Protein AF-A0A5N5P575-F1 (afdb_monomer_lite)

Sequence (120 aa):
MKQVRHRARRGSRTARLDSGTTWSQSSLANGHRAAAPWLEHMAALGRTLKMLSGSKTRVLAASEVRFWTGECLNELASQGFEVVEVPSQEGGGDGGGDIFAVYNIIPPCEENCQKNMSGS

Foldseek 3Di:
DDDDDDDDDDDDDDPDDDDDDDDDDDDDDDDPPPPPVCLVVLLVVLVVCQVVDDPPDKDKDKDFDDPCVVVSVVSNVVVVKDKDWDDDPPPDDPDDPDRMTMITTHRHDDDDDPPDDPDD

Secondary structure (DSSP, 8-state):
------------------------------------HHHHHHHHHHHHHHHH--TT--EEEEEE--TTHHHHHHHHHTTT-EEEEEPP---S--S---SEEEEEEEPPP------SS---

Radius of gyration: 25.34 Å; chains: 1; bounding box: 49×62×84 Å

Organism: NCBI:txid2182728

pLDDT: mean 71.23, std 22.95, range [34.12, 96.5]

Structure (mmCIF, N/CA/C/O backbone):
data_AF-A0A5N5P575-F1
#
_entry.id   AF-A0A5N5P575-F1
#
loop_
_atom_site.group_PDB
_atom_site.id
_atom_site.type_symbol
_atom_site.label_atom_id
_atom_site.label_alt_id
_atom_site.label_comp_id
_atom_site.label_asym_id
_atom_site.label_entity_id
_atom_site.label_seq_id
_atom_site.pdbx_PDB_ins_code
_atom_site.Cartn_x
_atom_site.Cartn_y
_atom_site.Cartn_z
_atom_site.occupancy
_atom_site.B_iso_or_equiv
_atom_site.auth_seq_id
_atom_site.auth_comp_id
_atom_site.auth_asym_id
_atom_site.auth_atom_id
_atom_site.pdbx_PDB_model_num
ATOM 1 N N . MET A 1 1 ? 8.391 -54.711 -45.940 1.00 40.44 1 MET A N 1
ATOM 2 C CA . MET A 1 1 ? 9.806 -54.393 -45.619 1.00 40.44 1 MET A CA 1
ATOM 3 C C . MET A 1 1 ? 9.895 -52.872 -45.514 1.00 40.44 1 MET A C 1
ATOM 5 O O . MET A 1 1 ? 9.487 -52.241 -46.466 1.00 40.44 1 MET A O 1
ATOM 9 N N . LYS A 1 2 ? 10.283 -52.185 -44.437 1.00 44.78 2 LYS A N 1
ATOM 10 C CA . LYS A 1 2 ? 11.035 -52.501 -43.215 1.00 44.78 2 LYS A CA 1
ATOM 11 C C . LYS A 1 2 ? 10.382 -51.763 -42.029 1.00 44.78 2 LYS A C 1
ATOM 13 O O . LYS A 1 2 ? 9.878 -50.659 -42.196 1.00 44.78 2 LYS A O 1
ATOM 18 N N . GLN A 1 3 ? 10.394 -52.397 -40.857 1.00 39.88 3 GLN A N 1
ATOM 19 C CA . GLN A 1 3 ? 10.016 -51.796 -39.578 1.00 39.88 3 GLN A CA 1
ATOM 20 C C . GLN A 1 3 ? 11.053 -50.764 -39.126 1.00 39.88 3 GLN A C 1
ATOM 22 O O . GLN A 1 3 ? 12.250 -51.009 -39.263 1.00 39.88 3 GLN A O 1
ATOM 27 N N . VAL A 1 4 ? 10.596 -49.703 -38.461 1.00 44.66 4 VAL A N 1
ATOM 28 C CA . VAL A 1 4 ? 11.404 -48.961 -37.488 1.00 44.66 4 VAL A CA 1
ATOM 29 C C . VAL A 1 4 ? 10.650 -48.981 -36.166 1.00 44.66 4 VAL A C 1
ATOM 31 O O . VAL A 1 4 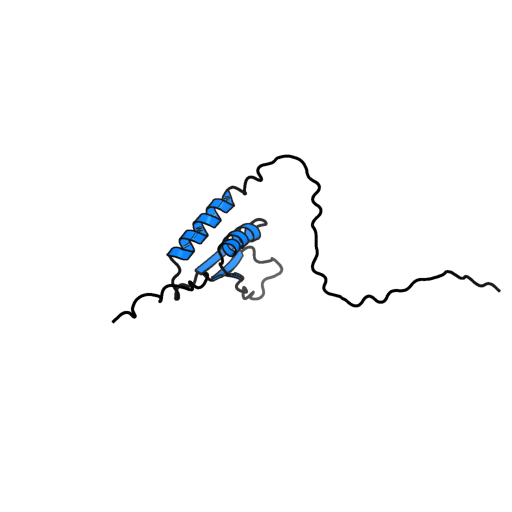? 9.569 -48.418 -36.024 1.00 44.66 4 VAL A O 1
ATOM 34 N N . ARG A 1 5 ? 11.221 -49.715 -35.213 1.00 44.66 5 ARG A N 1
ATOM 35 C CA . ARG A 1 5 ? 10.839 -49.718 -33.804 1.00 44.66 5 ARG A CA 1
ATOM 36 C C . ARG A 1 5 ? 11.670 -48.647 -33.116 1.00 44.66 5 ARG A C 1
ATOM 38 O O . ARG A 1 5 ? 12.887 -48.742 -33.173 1.00 44.66 5 ARG A O 1
ATOM 45 N N . HIS A 1 6 ? 11.043 -47.744 -32.375 1.00 36.84 6 HIS A N 1
ATOM 46 C CA . HIS A 1 6 ? 11.659 -47.184 -31.176 1.00 36.84 6 HIS A CA 1
ATOM 47 C C . HIS A 1 6 ? 10.624 -47.067 -30.057 1.00 36.84 6 HIS A C 1
ATOM 49 O O . HIS A 1 6 ? 9.416 -47.009 -30.265 1.00 36.84 6 HIS A O 1
ATOM 55 N N . ARG A 1 7 ? 11.151 -47.205 -28.848 1.00 38.03 7 ARG A N 1
ATOM 56 C CA . ARG A 1 7 ? 10.553 -47.790 -27.657 1.00 38.03 7 ARG A CA 1
ATOM 57 C C . ARG A 1 7 ? 10.391 -46.709 -26.592 1.00 38.03 7 ARG A C 1
ATOM 59 O O . ARG A 1 7 ? 11.404 -46.182 -26.163 1.00 38.03 7 ARG A O 1
ATOM 66 N N . ALA A 1 8 ? 9.162 -46.582 -26.080 1.00 38.47 8 ALA A N 1
ATOM 67 C CA . ALA A 1 8 ? 8.793 -46.213 -24.701 1.00 38.47 8 ALA A CA 1
ATOM 68 C C . ALA A 1 8 ? 9.159 -44.773 -24.234 1.00 38.47 8 ALA A C 1
ATOM 70 O O . ALA A 1 8 ? 10.061 -44.156 -24.763 1.00 38.47 8 ALA A O 1
ATOM 71 N N . ARG A 1 9 ? 8.509 -44.128 -23.256 1.00 43.59 9 ARG A N 1
ATOM 72 C CA . ARG A 1 9 ? 7.741 -44.572 -22.082 1.00 43.59 9 ARG A CA 1
ATOM 73 C C . ARG A 1 9 ? 6.695 -43.512 -21.683 1.00 43.59 9 ARG A C 1
ATOM 75 O O . ARG A 1 9 ? 6.956 -42.326 -21.786 1.00 43.59 9 ARG A O 1
ATOM 82 N N . ARG A 1 10 ? 5.576 -44.017 -21.144 1.00 41.75 10 ARG A N 1
ATOM 83 C CA . ARG A 1 10 ? 4.745 -43.529 -20.020 1.00 41.75 10 ARG A CA 1
ATOM 84 C C . ARG A 1 10 ? 4.857 -42.057 -19.595 1.00 41.75 10 ARG A C 1
ATOM 86 O O . ARG A 1 10 ? 5.901 -41.635 -19.112 1.00 41.75 10 ARG A O 1
ATOM 93 N N . GLY A 1 11 ? 3.685 -41.444 -19.436 1.00 39.22 11 GLY A N 1
ATOM 94 C CA . GLY A 1 11 ? 3.406 -40.686 -18.217 1.00 39.22 11 GLY A CA 1
ATOM 95 C C . GLY A 1 11 ? 2.403 -39.559 -18.379 1.00 39.22 11 GLY A C 1
ATOM 96 O O . GLY A 1 11 ? 2.803 -38.405 -18.433 1.00 39.22 11 GLY A O 1
ATOM 97 N N . SER A 1 12 ? 1.109 -39.886 -18.357 1.00 46.56 12 SER A N 1
ATOM 98 C CA . SER A 1 12 ? 0.075 -38.956 -17.904 1.00 46.56 12 SER A CA 1
ATOM 99 C C . SER A 1 12 ? 0.477 -38.415 -16.531 1.00 46.56 12 SER A C 1
ATOM 101 O O . SER A 1 12 ? 0.697 -39.197 -15.604 1.00 46.56 12 SER A O 1
ATOM 103 N N . ARG A 1 13 ? 0.592 -37.094 -16.388 1.00 41.00 13 ARG A N 1
ATOM 104 C CA . ARG A 1 13 ? 0.703 -36.446 -15.080 1.00 41.00 13 ARG A CA 1
ATOM 105 C C . ARG A 1 13 ? -0.487 -35.524 -14.893 1.00 41.00 13 ARG A C 1
ATOM 107 O O . ARG A 1 13 ? -0.563 -34.438 -15.449 1.00 41.00 13 ARG A O 1
ATOM 114 N N . THR A 1 14 ? -1.416 -36.038 -14.101 1.00 41.72 14 THR A N 1
ATOM 115 C CA . THR A 1 14 ? -2.303 -35.289 -13.217 1.00 41.72 14 THR A CA 1
ATOM 116 C C . THR A 1 14 ? -1.556 -34.111 -12.591 1.00 41.72 14 THR A C 1
ATOM 118 O O . THR A 1 14 ? -0.491 -34.318 -12.002 1.00 41.72 14 THR A O 1
ATOM 121 N N . ALA A 1 15 ? -2.112 -32.904 -12.683 1.00 34.12 15 ALA A N 1
ATOM 122 C CA . ALA A 1 15 ? -1.677 -31.780 -11.867 1.00 34.12 15 ALA A CA 1
ATOM 123 C C . ALA A 1 15 ? -1.985 -32.120 -10.401 1.00 34.12 15 ALA A C 1
ATOM 125 O O . ALA A 1 15 ? -3.137 -32.124 -9.974 1.00 34.12 15 ALA A O 1
ATOM 126 N N . ARG A 1 16 ? -0.945 -32.502 -9.661 1.00 36.28 16 ARG A N 1
ATOM 127 C CA . ARG A 1 16 ? -0.965 -32.651 -8.210 1.00 36.28 16 ARG A CA 1
ATOM 128 C C . ARG A 1 16 ? -0.300 -31.393 -7.662 1.00 36.28 16 ARG A C 1
ATOM 130 O O . ARG A 1 16 ? 0.834 -31.100 -8.030 1.00 36.28 16 ARG A O 1
ATOM 137 N N . LEU A 1 17 ? -1.044 -30.627 -6.871 1.00 50.97 17 LEU A N 1
ATOM 138 C CA . LEU A 1 17 ? -0.518 -29.534 -6.062 1.00 50.97 17 LEU A CA 1
ATOM 139 C C . LEU A 1 17 ? 0.476 -30.137 -5.065 1.00 50.97 17 LEU A C 1
ATOM 141 O O . LEU A 1 17 ? 0.058 -30.839 -4.150 1.00 50.97 17 LEU A O 1
ATOM 145 N N . ASP A 1 18 ? 1.763 -29.880 -5.270 1.00 35.00 18 ASP A N 1
ATOM 146 C CA . ASP A 1 18 ? 2.791 -30.055 -4.251 1.00 35.00 18 ASP A CA 1
ATOM 147 C C . ASP A 1 18 ? 3.468 -28.702 -4.033 1.00 35.00 18 ASP A C 1
ATOM 149 O O . ASP A 1 18 ? 4.122 -28.128 -4.905 1.00 35.00 18 ASP A O 1
ATOM 153 N N . SER A 1 19 ? 3.236 -28.182 -2.836 1.00 54.03 19 SER A N 1
ATOM 154 C CA . SER A 1 19 ? 4.010 -27.147 -2.173 1.00 54.03 19 SER A CA 1
ATOM 155 C C . SER A 1 19 ? 5.495 -27.516 -2.165 1.00 54.03 19 SER A C 1
ATOM 157 O O . SER A 1 19 ? 5.867 -28.527 -1.573 1.00 54.03 19 SER A O 1
ATOM 159 N N . GLY A 1 20 ? 6.352 -26.694 -2.774 1.00 46.16 20 GLY A N 1
ATOM 160 C CA . GLY A 1 20 ? 7.798 -26.893 -2.663 1.00 46.16 20 GLY A CA 1
ATOM 161 C C . GLY A 1 20 ? 8.624 -26.263 -3.774 1.00 46.16 20 GLY A C 1
ATOM 162 O O . GLY A 1 20 ? 9.319 -26.974 -4.490 1.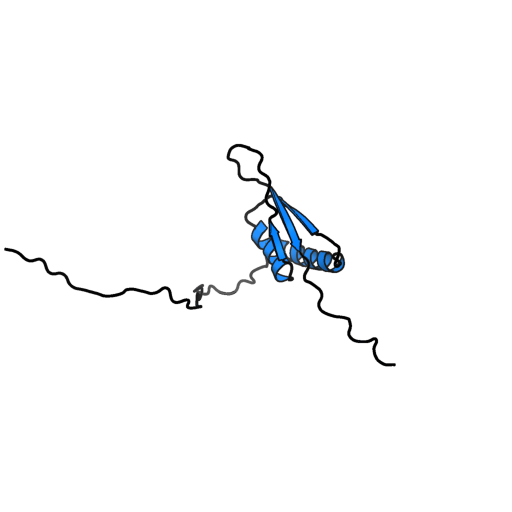00 46.16 20 GLY A O 1
ATOM 163 N N . THR A 1 21 ? 8.613 -24.934 -3.896 1.00 45.09 21 THR A N 1
ATOM 164 C CA . THR A 1 21 ? 9.679 -24.236 -4.630 1.00 45.09 21 THR A CA 1
ATOM 165 C C . THR A 1 21 ? 10.765 -23.841 -3.637 1.00 45.09 21 THR A C 1
ATOM 167 O O . THR A 1 21 ? 10.768 -22.739 -3.094 1.00 45.09 21 THR A O 1
ATOM 170 N N . THR A 1 22 ? 11.695 -24.758 -3.379 1.00 39.50 22 THR A N 1
ATOM 171 C CA . THR A 1 22 ? 13.002 -24.418 -2.812 1.00 39.50 22 THR A CA 1
ATOM 172 C C . THR A 1 22 ? 13.783 -23.623 -3.854 1.00 39.50 22 THR A C 1
ATOM 174 O O . THR A 1 22 ? 14.223 -24.174 -4.865 1.00 39.50 22 THR A O 1
ATOM 177 N N . TRP A 1 23 ? 13.943 -22.322 -3.620 1.00 38.62 23 TRP A N 1
ATOM 178 C CA . TRP A 1 23 ? 14.866 -21.482 -4.374 1.00 38.62 23 TRP A CA 1
ATOM 179 C C . TRP A 1 23 ? 16.296 -21.851 -3.975 1.00 38.62 23 TRP A C 1
ATOM 181 O O . TRP A 1 23 ? 16.730 -21.582 -2.858 1.00 38.62 23 TRP A O 1
ATOM 191 N N . SER A 1 24 ? 17.030 -22.488 -4.886 1.00 40.75 24 SER A N 1
ATOM 192 C CA . SER A 1 24 ? 18.461 -22.732 -4.712 1.00 40.75 24 SER A CA 1
ATOM 193 C C . SER A 1 24 ? 19.227 -21.459 -5.076 1.00 40.75 24 SER A C 1
ATOM 195 O O . SER A 1 24 ? 19.574 -21.256 -6.237 1.00 40.75 24 SER A O 1
ATOM 197 N N . GLN A 1 25 ? 19.479 -20.589 -4.095 1.00 37.34 25 GLN A N 1
ATOM 198 C CA . GLN A 1 25 ? 20.521 -19.564 -4.194 1.00 37.34 25 GLN A CA 1
ATOM 199 C C . GLN A 1 25 ? 21.781 -20.094 -3.513 1.00 37.34 25 GLN A C 1
ATOM 201 O O . GLN A 1 25 ? 21.874 -20.177 -2.290 1.00 37.34 25 GLN A O 1
ATOM 206 N N . SER A 1 26 ? 22.738 -20.503 -4.338 1.00 39.69 26 SER A N 1
ATOM 207 C CA . SER A 1 26 ? 24.077 -20.877 -3.909 1.00 39.69 26 SER A CA 1
ATOM 208 C C . SER A 1 26 ? 24.745 -19.677 -3.243 1.00 39.69 26 SER A C 1
ATOM 210 O O . SER A 1 26 ? 24.903 -18.620 -3.849 1.00 39.69 26 SER A O 1
ATOM 212 N N . SER A 1 27 ? 25.109 -19.880 -1.983 1.00 42.91 27 SER A N 1
ATOM 213 C CA . SER A 1 27 ? 25.799 -18.949 -1.100 1.00 42.91 27 SER A CA 1
ATOM 214 C C . SER A 1 27 ? 27.052 -18.344 -1.744 1.00 42.91 27 SER A C 1
ATOM 216 O O . SER A 1 27 ? 28.009 -19.056 -2.050 1.00 42.91 27 SER A O 1
ATOM 218 N N . LEU A 1 28 ? 27.060 -17.017 -1.878 1.00 46.28 28 LEU A N 1
ATOM 219 C CA . LEU A 1 28 ? 28.273 -16.214 -1.805 1.00 46.28 28 LEU A CA 1
ATOM 220 C C . LEU A 1 28 ? 28.186 -15.376 -0.526 1.00 46.28 28 LEU A C 1
ATOM 222 O O . LEU A 1 28 ? 27.335 -14.505 -0.388 1.00 46.28 28 LEU A O 1
ATOM 226 N N . ALA A 1 29 ? 29.045 -15.761 0.414 1.00 40.25 29 ALA A N 1
ATOM 227 C CA . ALA A 1 29 ? 29.618 -15.025 1.535 1.00 40.25 29 ALA A CA 1
ATOM 228 C C . ALA A 1 29 ? 29.074 -13.615 1.852 1.00 40.25 29 ALA A C 1
ATOM 230 O O . ALA A 1 29 ? 29.169 -12.703 1.041 1.00 40.25 29 ALA A O 1
ATOM 231 N N . ASN A 1 30 ? 28.654 -13.443 3.113 1.00 46.72 30 ASN A N 1
ATOM 232 C CA . ASN A 1 30 ? 28.684 -12.200 3.893 1.00 46.72 30 ASN A CA 1
ATOM 233 C C . ASN A 1 30 ? 28.483 -10.897 3.106 1.00 46.72 30 ASN A C 1
ATOM 235 O O . ASN A 1 30 ? 29.422 -10.149 2.847 1.00 46.72 30 ASN A O 1
ATOM 239 N N . GLY A 1 31 ? 27.224 -10.565 2.853 1.00 36.91 31 GLY A N 1
ATOM 240 C CA . GLY A 1 31 ? 26.804 -9.188 2.672 1.00 36.91 31 GLY A CA 1
ATOM 241 C C . GLY A 1 31 ? 25.631 -8.951 3.600 1.00 36.91 31 GLY A C 1
ATOM 242 O O . GLY A 1 31 ? 24.599 -9.600 3.447 1.00 36.91 31 GLY A O 1
ATOM 243 N N . HIS A 1 32 ? 25.764 -8.032 4.558 1.00 42.22 32 HIS A N 1
ATOM 244 C CA . HIS A 1 32 ? 24.601 -7.298 5.045 1.00 42.22 32 HIS A CA 1
ATOM 245 C C . HIS A 1 32 ? 23.843 -6.864 3.788 1.00 42.22 32 HIS A C 1
ATOM 247 O O . HIS A 1 32 ? 24.326 -6.001 3.055 1.00 42.22 32 HIS A O 1
ATOM 253 N N . ARG A 1 33 ? 22.713 -7.510 3.477 1.00 52.28 33 ARG A N 1
ATOM 254 C CA . ARG A 1 33 ? 21.783 -6.997 2.478 1.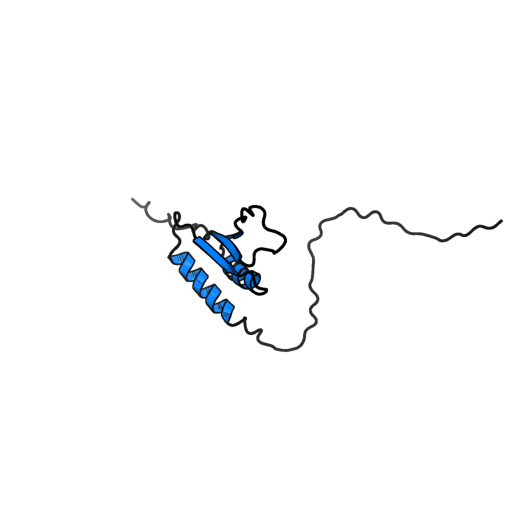00 52.28 33 ARG A CA 1
ATOM 255 C C . ARG A 1 33 ? 21.313 -5.694 3.093 1.00 52.28 33 ARG A C 1
ATOM 257 O O . ARG A 1 33 ? 20.436 -5.716 3.950 1.00 52.28 33 ARG A O 1
ATOM 264 N N . ALA A 1 34 ? 22.004 -4.599 2.777 1.00 53.12 34 ALA A N 1
ATOM 265 C CA . ALA A 1 34 ? 21.559 -3.274 3.137 1.00 53.12 34 ALA A CA 1
ATOM 266 C C . ALA A 1 34 ? 20.140 -3.217 2.588 1.00 53.12 34 ALA A C 1
ATOM 268 O O . ALA A 1 34 ? 19.946 -3.302 1.372 1.00 53.12 34 ALA A O 1
ATOM 269 N N . ALA A 1 35 ? 19.155 -3.242 3.490 1.00 60.19 35 ALA A N 1
ATOM 270 C CA . ALA A 1 35 ? 17.791 -2.961 3.109 1.00 60.19 35 ALA A CA 1
ATOM 271 C C . ALA A 1 35 ? 17.878 -1.676 2.297 1.00 60.19 35 ALA A C 1
ATOM 273 O O . ALA A 1 35 ? 18.589 -0.746 2.692 1.00 60.19 35 ALA A O 1
ATOM 274 N N . ALA A 1 36 ? 17.290 -1.684 1.104 1.00 72.31 36 ALA A N 1
ATOM 275 C CA . ALA A 1 36 ? 17.359 -0.517 0.257 1.00 72.31 36 ALA A CA 1
ATOM 276 C C . ALA A 1 36 ? 16.919 0.692 1.105 1.00 72.31 36 ALA A C 1
ATOM 278 O O . ALA A 1 36 ? 15.863 0.592 1.732 1.00 72.31 36 ALA A O 1
ATOM 279 N N . PRO A 1 37 ? 17.715 1.775 1.220 1.00 75.06 37 PRO A N 1
ATOM 280 C CA . PRO A 1 37 ? 17.529 2.771 2.284 1.00 75.06 37 PRO A CA 1
ATOM 281 C C . PRO A 1 37 ? 16.120 3.383 2.336 1.00 75.06 37 PRO A C 1
ATOM 283 O O . PRO A 1 37 ? 15.660 3.836 3.377 1.00 75.06 37 PRO A O 1
ATOM 286 N N . TRP A 1 38 ? 15.401 3.362 1.211 1.00 81.19 38 TRP A N 1
ATOM 287 C CA . TRP A 1 38 ? 14.026 3.840 1.100 1.00 81.19 38 TRP A CA 1
ATOM 288 C C . TRP A 1 38 ? 12.976 2.937 1.767 1.00 81.19 38 TRP A C 1
ATOM 290 O O . TRP A 1 38 ? 11.885 3.415 2.079 1.00 81.19 38 TRP A O 1
ATOM 300 N N . LEU A 1 39 ? 13.270 1.659 2.020 1.00 88.38 39 LEU A N 1
ATOM 301 C CA . LEU A 1 39 ? 12.339 0.751 2.698 1.00 88.38 39 LEU A CA 1
ATOM 302 C C . LEU A 1 39 ? 12.108 1.168 4.151 1.00 88.38 39 LEU A C 1
ATOM 304 O O . LEU A 1 39 ? 10.986 1.075 4.638 1.00 88.38 39 LEU A O 1
ATOM 308 N N . GLU A 1 40 ? 13.113 1.733 4.823 1.00 91.62 40 GLU A N 1
ATOM 309 C CA . GLU A 1 40 ? 12.938 2.283 6.174 1.00 91.62 40 GLU A CA 1
ATOM 310 C C . GLU A 1 40 ? 11.932 3.443 6.193 1.00 91.62 40 GLU A C 1
ATOM 312 O O . GLU A 1 40 ? 11.148 3.581 7.138 1.00 91.62 40 GLU A O 1
ATOM 317 N N . HIS A 1 41 ? 11.897 4.248 5.124 1.00 93.81 41 HIS A N 1
ATOM 318 C CA . HIS A 1 41 ? 10.925 5.331 4.978 1.00 93.81 41 HIS A CA 1
ATOM 319 C C . HIS A 1 41 ? 9.510 4.785 4.754 1.00 93.81 41 HIS A C 1
ATOM 321 O O . HIS A 1 41 ? 8.563 5.299 5.348 1.00 93.81 41 HIS A O 1
ATOM 327 N N . MET A 1 42 ? 9.355 3.721 3.960 1.00 94.94 42 MET A N 1
ATOM 328 C CA . MET A 1 42 ? 8.057 3.056 3.765 1.00 94.94 42 MET A CA 1
ATOM 329 C C . MET A 1 42 ? 7.577 2.355 5.042 1.00 94.94 42 MET A C 1
ATOM 331 O O . MET A 1 42 ? 6.396 2.432 5.393 1.00 94.94 42 MET A O 1
ATOM 335 N N . ALA A 1 43 ? 8.499 1.777 5.813 1.00 94.62 43 ALA A N 1
ATOM 336 C CA . ALA A 1 43 ? 8.214 1.244 7.138 1.00 94.62 43 ALA A CA 1
ATOM 337 C C . ALA A 1 43 ? 7.717 2.344 8.096 1.00 94.62 43 ALA A C 1
ATOM 339 O O . ALA A 1 43 ? 6.723 2.172 8.803 1.00 94.62 43 ALA A O 1
ATOM 340 N N . ALA A 1 44 ? 8.384 3.502 8.114 1.00 96.12 44 ALA A N 1
ATOM 341 C CA . ALA A 1 44 ? 7.959 4.653 8.910 1.00 96.12 44 ALA A CA 1
ATOM 342 C C . ALA A 1 44 ? 6.600 5.207 8.463 1.00 96.12 44 ALA A C 1
ATOM 344 O O . ALA A 1 44 ? 5.758 5.514 9.310 1.00 96.12 44 ALA A O 1
ATOM 345 N N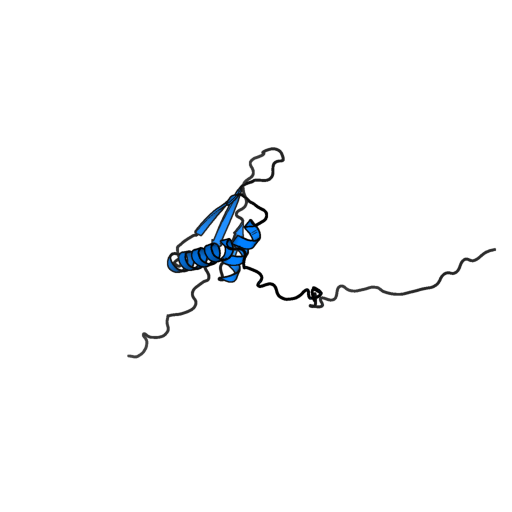 . LEU A 1 45 ? 6.357 5.275 7.153 1.00 95.81 45 LEU A N 1
ATOM 346 C CA . LEU A 1 45 ? 5.074 5.683 6.593 1.00 95.81 45 LEU A CA 1
ATOM 347 C C . LEU A 1 45 ? 3.949 4.747 7.043 1.00 95.81 45 LEU A C 1
ATOM 349 O O . LEU A 1 45 ? 2.928 5.231 7.521 1.00 95.81 45 LEU A O 1
ATOM 353 N N . GLY A 1 46 ? 4.143 3.429 6.963 1.00 95.44 46 GLY A N 1
ATOM 354 C CA . GLY A 1 46 ? 3.136 2.461 7.406 1.00 95.44 46 GLY A CA 1
ATOM 355 C C . GLY A 1 46 ? 2.771 2.616 8.886 1.00 95.44 46 GLY A C 1
ATOM 356 O O . GLY A 1 46 ? 1.587 2.601 9.226 1.00 95.44 46 GLY A O 1
ATOM 357 N N . ARG A 1 47 ? 3.746 2.880 9.767 1.00 95.31 47 ARG A N 1
ATOM 358 C CA . ARG A 1 47 ? 3.472 3.208 11.182 1.00 95.31 47 ARG A CA 1
ATOM 359 C C . ARG A 1 47 ? 2.638 4.479 11.333 1.00 95.31 47 ARG A C 1
ATOM 361 O O . ARG A 1 47 ? 1.672 4.481 12.092 1.00 95.31 47 ARG A O 1
ATOM 368 N N . THR A 1 48 ? 2.978 5.535 10.597 1.00 96.06 48 THR A N 1
ATOM 369 C CA . THR A 1 48 ? 2.207 6.787 10.587 1.00 96.06 48 THR A CA 1
ATOM 370 C C . THR A 1 48 ? 0.780 6.559 10.103 1.00 96.06 48 THR A C 1
ATOM 372 O O . THR A 1 48 ? -0.163 7.021 10.741 1.00 96.06 48 THR A O 1
ATOM 375 N N . LEU A 1 49 ? 0.603 5.796 9.023 1.00 94.94 49 LEU A N 1
ATOM 376 C CA . LEU A 1 49 ? -0.717 5.467 8.502 1.00 94.94 49 LEU A CA 1
ATOM 377 C C . LEU A 1 49 ? -1.539 4.699 9.537 1.00 94.94 49 LEU A C 1
ATOM 379 O O . LEU A 1 49 ? -2.674 5.091 9.763 1.00 94.94 49 LEU A O 1
ATOM 383 N N . LYS A 1 50 ? -0.991 3.696 10.235 1.00 92.50 50 LYS A N 1
ATOM 384 C CA . LYS A 1 50 ? -1.736 2.984 11.295 1.00 92.50 50 LYS A CA 1
ATOM 385 C C . LYS A 1 50 ? -2.257 3.926 12.377 1.00 92.50 50 LYS A C 1
ATOM 387 O O . LYS A 1 50 ? -3.422 3.851 12.731 1.00 92.50 50 LYS A O 1
ATOM 392 N N . MET A 1 51 ? -1.421 4.849 12.853 1.00 91.81 51 MET A N 1
ATOM 393 C CA . MET A 1 51 ? -1.825 5.797 13.899 1.00 91.81 51 MET A CA 1
ATOM 394 C C . MET A 1 51 ? -2.932 6.759 13.449 1.00 91.81 51 MET A C 1
ATOM 396 O O . MET A 1 51 ? -3.737 7.194 14.267 1.00 91.81 51 MET A O 1
ATOM 400 N N . LEU A 1 52 ? -2.950 7.129 12.167 1.00 91.62 52 LEU A N 1
ATOM 401 C CA . LEU A 1 52 ? -3.906 8.098 11.620 1.00 91.62 52 LEU A CA 1
ATOM 402 C C . LEU A 1 52 ? -5.166 7.440 11.039 1.00 91.62 52 LEU A C 1
ATOM 404 O O . LEU A 1 52 ? -6.194 8.102 10.864 1.00 91.62 52 LEU A O 1
ATOM 408 N N . SER A 1 53 ? -5.096 6.154 10.705 1.00 89.75 53 SER A N 1
ATOM 409 C CA . SER A 1 53 ? -6.176 5.447 10.026 1.00 89.75 53 SER A CA 1
ATOM 410 C C . SER A 1 53 ? -7.114 4.800 11.033 1.00 89.75 53 SER A C 1
ATOM 412 O O . SER A 1 53 ? -6.901 3.674 11.460 1.00 89.75 53 SER A O 1
ATOM 414 N N . GLY A 1 54 ? -8.184 5.506 11.395 1.00 81.38 54 GLY A N 1
ATOM 415 C CA . GLY A 1 54 ? -9.295 4.908 12.131 1.00 81.38 54 GLY A CA 1
ATOM 416 C C . GLY A 1 54 ? -10.228 4.103 11.220 1.00 81.38 54 GLY A C 1
ATOM 417 O O . GLY A 1 54 ? -10.110 4.122 9.997 1.00 81.38 54 GLY A O 1
ATOM 418 N N . SER A 1 55 ? -11.249 3.477 11.810 1.00 79.94 55 SER A N 1
ATOM 419 C CA . SER A 1 55 ? -12.230 2.621 11.113 1.00 79.94 55 SER A CA 1
ATOM 420 C C . SER A 1 55 ? -13.029 3.295 9.987 1.00 79.94 55 SER A C 1
ATOM 422 O O . SER A 1 55 ? -13.660 2.614 9.184 1.00 79.94 55 SER A O 1
ATOM 424 N N . LYS A 1 56 ? -13.027 4.631 9.921 1.00 86.25 56 LYS A N 1
ATOM 425 C CA . LYS A 1 56 ? -13.704 5.423 8.879 1.00 86.25 56 LYS A CA 1
ATOM 426 C C . LYS A 1 56 ? -12.732 6.108 7.916 1.00 86.25 56 LYS A C 1
ATOM 428 O O . LYS A 1 56 ? -13.177 6.796 6.999 1.00 86.25 56 LYS A O 1
ATOM 433 N N . THR A 1 57 ? -11.427 5.967 8.134 1.00 90.38 57 THR A N 1
ATOM 434 C CA . THR A 1 57 ? -10.411 6.608 7.302 1.00 90.38 57 THR A CA 1
ATOM 435 C C . THR A 1 57 ? -10.177 5.770 6.054 1.00 90.38 57 THR A C 1
ATOM 437 O O . THR A 1 57 ? -9.907 4.575 6.137 1.00 90.38 57 THR A O 1
ATOM 440 N N . ARG A 1 58 ? -10.239 6.414 4.887 1.00 92.62 58 ARG A N 1
ATOM 441 C CA . ARG A 1 58 ? -9.828 5.814 3.617 1.00 92.62 58 ARG A CA 1
ATOM 442 C C . ARG A 1 58 ? -8.478 6.385 3.209 1.00 92.62 58 ARG A C 1
ATOM 444 O O . ARG A 1 58 ? -8.343 7.603 3.119 1.00 92.62 58 ARG A O 1
ATOM 451 N N . VAL A 1 59 ? -7.508 5.516 2.940 1.00 95.12 59 VAL A N 1
ATOM 452 C CA . VAL A 1 59 ? -6.177 5.920 2.478 1.00 95.12 59 VAL A CA 1
ATOM 453 C C . VAL A 1 59 ? -6.046 5.589 0.996 1.00 95.12 59 VAL A C 1
ATOM 455 O O . VAL A 1 59 ? -6.210 4.443 0.584 1.00 95.12 59 VAL A O 1
ATOM 458 N N . LEU A 1 60 ? -5.756 6.611 0.194 1.00 96.06 60 LEU A N 1
ATOM 459 C CA . LEU A 1 60 ? -5.450 6.476 -1.226 1.00 96.06 60 LEU A CA 1
ATOM 460 C C . LEU A 1 60 ? -4.027 6.977 -1.468 1.00 96.06 60 LEU A C 1
ATOM 462 O O . LEU A 1 60 ? -3.652 8.036 -0.963 1.00 96.06 60 LEU A O 1
ATOM 466 N N . ALA A 1 61 ? -3.257 6.236 -2.255 1.00 95.38 61 ALA A N 1
ATOM 467 C CA . ALA A 1 61 ? -1.947 6.654 -2.734 1.00 95.38 61 ALA A CA 1
ATOM 468 C C . ALA A 1 61 ? -1.978 6.768 -4.255 1.00 95.38 61 ALA A C 1
ATOM 470 O O . ALA A 1 61 ? -2.469 5.870 -4.925 1.00 95.38 61 ALA A O 1
ATOM 471 N N . ALA A 1 62 ? -1.433 7.850 -4.796 1.00 94.75 62 ALA A N 1
ATOM 472 C CA . ALA A 1 62 ? -1.172 7.986 -6.222 1.00 94.75 62 ALA A CA 1
ATOM 473 C C . ALA A 1 62 ? 0.340 8.079 -6.415 1.00 94.75 62 ALA A C 1
ATOM 475 O O . ALA A 1 62 ? 1.002 8.866 -5.736 1.00 94.75 62 ALA A O 1
ATOM 476 N N . SER A 1 63 ? 0.891 7.262 -7.304 1.00 93.00 63 SER A N 1
ATOM 477 C CA . SER A 1 63 ? 2.325 7.263 -7.584 1.00 93.00 63 SER A CA 1
ATOM 478 C C . SER A 1 63 ? 2.580 6.933 -9.036 1.00 93.00 63 SER A C 1
ATOM 480 O O . SER A 1 63 ? 1.844 6.163 -9.647 1.00 93.00 63 SER A O 1
ATOM 482 N N . GLU A 1 64 ? 3.684 7.464 -9.547 1.00 93.19 64 GLU A N 1
ATOM 483 C CA . GLU A 1 64 ? 4.308 6.910 -10.734 1.00 93.19 64 GLU A CA 1
ATOM 484 C C . GLU A 1 64 ? 4.667 5.433 -10.495 1.00 93.19 64 GLU A C 1
ATOM 486 O O . GLU A 1 64 ? 5.146 5.057 -9.414 1.00 93.19 64 GLU A O 1
ATOM 491 N N . VAL A 1 65 ? 4.437 4.598 -11.504 1.00 92.25 65 VAL A N 1
ATOM 492 C CA . VAL A 1 65 ? 4.789 3.183 -11.510 1.00 92.25 65 VAL A CA 1
ATOM 493 C C . VAL A 1 65 ? 6.233 3.046 -11.989 1.00 92.25 65 VAL A C 1
ATOM 495 O O . VAL A 1 65 ? 6.574 3.287 -13.146 1.00 92.25 65 VAL A O 1
ATOM 498 N N . ARG A 1 66 ? 7.116 2.665 -11.067 1.00 90.62 66 ARG A N 1
ATOM 499 C CA . ARG A 1 66 ? 8.543 2.414 -11.294 1.00 90.62 66 ARG A CA 1
ATOM 500 C C . ARG A 1 66 ? 8.872 0.973 -10.914 1.00 90.62 66 ARG A C 1
ATOM 502 O O . ARG A 1 66 ? 8.096 0.303 -10.236 1.00 90.62 66 ARG A O 1
ATOM 509 N N . PHE A 1 67 ? 10.065 0.504 -11.280 1.00 90.88 67 PHE A N 1
ATOM 510 C CA . PHE A 1 67 ? 10.489 -0.868 -10.969 1.00 90.88 67 PHE A CA 1
ATOM 511 C C . PHE A 1 67 ? 10.552 -1.169 -9.457 1.00 90.88 67 PHE A C 1
ATOM 513 O O . PHE A 1 67 ? 10.428 -2.325 -9.070 1.00 90.88 67 PHE A O 1
ATOM 520 N N . TRP A 1 68 ? 10.710 -0.147 -8.602 1.00 90.06 68 TRP A N 1
ATOM 521 C CA . TRP A 1 68 ? 10.708 -0.279 -7.137 1.00 90.06 68 TRP A CA 1
ATOM 522 C C . TRP A 1 68 ? 9.323 -0.110 -6.494 1.00 90.06 68 TRP A C 1
ATOM 524 O O . TRP A 1 68 ? 9.185 -0.328 -5.292 1.00 90.06 68 TRP A O 1
ATOM 534 N N . THR A 1 69 ? 8.285 0.277 -7.247 1.00 92.56 69 THR A N 1
ATOM 535 C CA . THR A 1 69 ? 6.949 0.534 -6.676 1.00 92.56 69 THR A CA 1
ATOM 536 C C . THR A 1 69 ? 6.400 -0.708 -5.975 1.00 92.56 69 THR A C 1
ATOM 538 O O . THR A 1 69 ? 5.878 -0.600 -4.868 1.00 92.56 69 THR A O 1
ATOM 541 N N . GLY A 1 70 ? 6.608 -1.896 -6.552 1.00 93.38 70 GLY A N 1
ATOM 542 C CA . GLY A 1 70 ? 6.203 -3.159 -5.932 1.00 93.38 70 GLY A CA 1
ATOM 543 C C . GLY A 1 70 ? 6.872 -3.415 -4.578 1.00 93.38 70 GLY A C 1
ATOM 544 O O . GLY A 1 70 ? 6.200 -3.841 -3.644 1.00 93.38 70 GLY A O 1
ATOM 545 N N . GLU A 1 71 ? 8.162 -3.102 -4.429 1.00 94.69 71 GLU A N 1
ATOM 546 C CA . GLU A 1 71 ? 8.873 -3.261 -3.151 1.00 94.69 71 GLU A CA 1
ATOM 547 C C . GLU A 1 71 ? 8.338 -2.292 -2.088 1.00 94.69 71 GLU A C 1
ATOM 549 O O . GLU A 1 71 ? 8.126 -2.691 -0.943 1.00 94.69 71 GLU A O 1
ATOM 554 N N . CYS A 1 72 ? 8.048 -1.045 -2.474 1.00 94.38 72 CYS A N 1
ATOM 55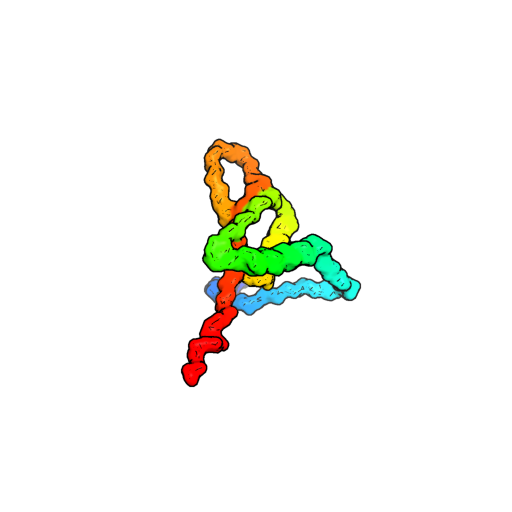5 C CA . CYS A 1 72 ? 7.448 -0.054 -1.578 1.00 94.38 72 CYS A CA 1
ATOM 556 C C . CYS A 1 72 ? 6.059 -0.488 -1.087 1.00 94.38 72 CYS A C 1
ATOM 558 O O . CYS A 1 72 ? 5.769 -0.395 0.105 1.00 94.38 72 CYS A O 1
ATOM 560 N N . LEU A 1 73 ? 5.204 -0.981 -1.989 1.00 95.75 73 LEU A N 1
ATOM 561 C CA . LEU A 1 73 ? 3.869 -1.471 -1.633 1.00 95.75 73 LEU A CA 1
ATOM 562 C C . LEU A 1 73 ? 3.941 -2.749 -0.789 1.00 95.75 73 LEU A C 1
ATOM 564 O O . LEU A 1 73 ? 3.174 -2.905 0.160 1.00 95.75 73 LEU A O 1
ATOM 568 N N . ASN A 1 74 ? 4.897 -3.634 -1.079 1.00 95.69 74 ASN A N 1
ATOM 569 C CA . ASN A 1 74 ? 5.123 -4.842 -0.292 1.00 95.69 74 ASN A CA 1
ATOM 570 C C . ASN A 1 74 ? 5.582 -4.528 1.143 1.00 95.69 74 ASN A C 1
ATOM 572 O O . ASN A 1 74 ? 5.233 -5.262 2.061 1.00 95.69 74 ASN A O 1
ATOM 576 N N . GLU A 1 75 ? 6.304 -3.426 1.364 1.00 96.19 75 GLU A N 1
ATOM 577 C CA . GLU A 1 75 ? 6.663 -2.961 2.713 1.00 96.19 75 GLU A CA 1
ATOM 578 C C . GLU A 1 75 ? 5.458 -2.416 3.503 1.00 96.19 75 GLU A C 1
ATOM 580 O O . GLU A 1 75 ? 5.426 -2.463 4.733 1.00 96.19 75 GLU A O 1
ATOM 585 N N . LEU A 1 76 ? 4.422 -1.917 2.825 1.00 95.50 76 LEU A N 1
ATOM 586 C CA . LEU A 1 76 ? 3.144 -1.626 3.484 1.00 95.50 76 LEU A CA 1
ATOM 587 C C . LEU A 1 76 ? 2.388 -2.929 3.775 1.00 95.50 76 LEU A C 1
ATOM 589 O O . LEU A 1 76 ? 1.879 -3.112 4.881 1.00 95.50 76 LEU A O 1
ATOM 593 N N . ALA A 1 77 ? 2.380 -3.872 2.832 1.00 95.56 77 ALA A N 1
ATOM 594 C CA . ALA A 1 77 ? 1.744 -5.174 3.024 1.00 95.56 77 ALA A CA 1
ATOM 595 C C . ALA A 1 77 ? 2.378 -5.988 4.168 1.00 95.56 77 ALA A C 1
ATOM 597 O O . ALA A 1 77 ? 1.662 -6.603 4.958 1.00 95.56 77 ALA A O 1
ATOM 598 N N . SER A 1 78 ? 3.704 -5.932 4.333 1.00 94.75 78 SER A N 1
ATOM 599 C CA . SER A 1 78 ? 4.426 -6.581 5.441 1.00 94.75 78 SER A CA 1
ATOM 600 C C . SER A 1 78 ? 3.999 -6.048 6.815 1.00 94.75 78 SER A C 1
ATOM 602 O O . SER A 1 78 ? 4.066 -6.759 7.818 1.00 94.75 78 SER A O 1
ATOM 604 N N . GLN A 1 79 ? 3.496 -4.813 6.862 1.00 93.12 79 GLN A N 1
ATOM 605 C CA . GLN A 1 79 ? 2.927 -4.202 8.057 1.00 93.12 79 GLN A CA 1
ATOM 606 C C . GLN A 1 79 ? 1.446 -4.552 8.266 1.00 93.12 79 GLN A C 1
ATOM 608 O O . GLN A 1 79 ? 0.855 -4.078 9.237 1.00 93.12 79 GLN A O 1
ATOM 613 N N . GLY A 1 80 ? 0.844 -5.386 7.420 1.00 94.12 80 GLY A N 1
ATOM 614 C CA . GLY A 1 80 ? -0.541 -5.844 7.541 1.00 94.12 80 GLY A CA 1
ATOM 615 C C . GLY A 1 80 ? -1.563 -4.992 6.790 1.00 94.12 80 GLY A C 1
ATOM 616 O O . GLY A 1 80 ? -2.757 -5.197 6.974 1.00 94.12 80 GLY A O 1
ATOM 617 N N . PHE A 1 81 ? -1.125 -4.041 5.964 1.00 94.81 81 PHE A N 1
ATOM 618 C CA . PHE A 1 81 ? -2.040 -3.341 5.065 1.00 94.81 81 PHE A CA 1
ATOM 619 C C . PHE A 1 81 ? -2.436 -4.244 3.894 1.00 94.81 81 PHE A C 1
ATOM 621 O O . PHE A 1 81 ? -1.606 -4.970 3.351 1.00 94.81 81 PHE A O 1
ATOM 628 N N . GLU A 1 82 ? -3.683 -4.144 3.450 1.00 95.62 82 GLU A N 1
ATOM 629 C CA . GLU A 1 82 ? -4.068 -4.635 2.128 1.00 95.62 82 GLU A CA 1
ATOM 630 C C . GLU A 1 82 ? -3.900 -3.493 1.117 1.00 95.62 82 GLU A C 1
ATOM 632 O O . GLU A 1 82 ? -4.243 -2.342 1.390 1.00 95.62 82 GLU A O 1
ATOM 637 N N . VAL A 1 83 ? -3.325 -3.795 -0.047 1.00 95.94 83 VAL A N 1
ATOM 638 C CA . VAL A 1 83 ? -3.081 -2.816 -1.111 1.00 95.94 83 VAL A CA 1
ATOM 639 C C . VAL A 1 83 ? -3.804 -3.280 -2.364 1.00 95.94 83 VAL A C 1
ATOM 641 O O . VAL A 1 83 ? -3.507 -4.350 -2.892 1.00 95.94 83 VAL A O 1
ATOM 644 N N . VAL A 1 84 ? -4.737 -2.461 -2.846 1.00 95.62 84 VAL A N 1
ATOM 645 C CA . VAL A 1 84 ? -5.545 -2.753 -4.034 1.00 95.62 84 VAL A CA 1
ATOM 646 C C . VAL A 1 84 ? -5.367 -1.630 -5.043 1.00 95.62 84 VAL A C 1
ATOM 648 O O . VAL A 1 84 ? -5.647 -0.475 -4.733 1.00 95.62 84 VAL A O 1
ATOM 651 N N . GLU A 1 85 ? -4.917 -1.945 -6.251 1.00 94.25 85 GLU A N 1
ATOM 652 C CA . GLU A 1 85 ? -4.886 -0.972 -7.344 1.00 94.25 85 GLU A CA 1
ATOM 653 C C . GLU A 1 85 ? -6.316 -0.619 -7.776 1.00 94.25 85 GLU A C 1
ATOM 655 O O . GLU A 1 85 ? -7.171 -1.491 -7.948 1.00 94.25 85 GLU A O 1
ATOM 660 N N . VAL A 1 86 ? -6.598 0.675 -7.895 1.00 92.88 86 VAL A N 1
ATOM 661 C CA . VAL A 1 86 ? -7.889 1.194 -8.340 1.00 92.88 86 VAL A CA 1
ATOM 662 C C . VAL A 1 86 ? -7.866 1.244 -9.865 1.00 92.88 86 VAL A C 1
ATOM 664 O O . VAL A 1 86 ? -7.008 1.933 -10.414 1.00 92.88 86 VAL A O 1
ATOM 667 N N . PRO A 1 87 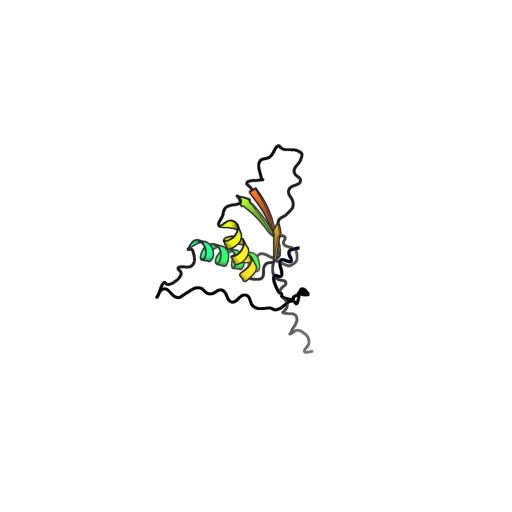? -8.803 0.573 -10.559 1.00 84.50 87 PRO A N 1
ATOM 668 C CA . PRO A 1 87 ? -8.844 0.601 -12.014 1.00 84.50 87 PRO A CA 1
ATOM 669 C C . PRO A 1 87 ? -8.987 2.035 -12.532 1.00 84.50 87 PRO A C 1
ATOM 671 O O . PRO A 1 87 ? -9.968 2.716 -12.212 1.00 84.50 87 PRO A O 1
ATOM 674 N N . SER A 1 88 ? -8.041 2.479 -13.358 1.00 75.56 88 SER A N 1
ATOM 675 C CA . SER A 1 88 ? -8.217 3.678 -14.174 1.00 75.56 88 SER A CA 1
ATOM 676 C C . SER A 1 88 ? -9.331 3.410 -15.190 1.00 75.56 88 SER A C 1
ATOM 678 O O . SER A 1 88 ? -9.274 2.445 -15.951 1.00 75.56 88 SER A O 1
ATOM 680 N N . GLN A 1 89 ? -10.375 4.244 -15.216 1.00 67.69 89 GLN A N 1
ATOM 681 C CA . GLN A 1 89 ? -11.292 4.266 -16.358 1.00 67.69 89 GLN A CA 1
ATOM 682 C C . GLN A 1 89 ? -10.550 4.903 -17.534 1.00 67.69 89 GLN A C 1
ATOM 684 O O . GLN A 1 89 ? -10.587 6.118 -17.720 1.00 67.69 89 GLN A O 1
ATOM 689 N N . GLU A 1 90 ? -9.851 4.084 -18.313 1.00 60.56 90 GLU A N 1
ATOM 690 C CA . GLU A 1 90 ? -9.232 4.512 -19.563 1.00 60.56 90 GLU A CA 1
ATOM 691 C C . GLU A 1 90 ? -10.334 4.875 -20.570 1.00 60.56 90 GLU A C 1
ATOM 693 O O . GLU A 1 90 ? -10.899 4.039 -21.279 1.00 60.56 90 GLU A O 1
ATOM 698 N N . GLY A 1 91 ? -10.673 6.160 -20.631 1.00 53.78 91 GLY A N 1
ATOM 699 C CA . GLY A 1 91 ? -11.404 6.730 -21.751 1.00 53.78 91 GLY A CA 1
ATOM 700 C C . GLY A 1 91 ? -10.502 6.803 -22.982 1.00 53.78 91 GLY A C 1
ATOM 701 O O . GLY A 1 91 ? -9.938 7.854 -23.252 1.00 53.78 91 GLY A O 1
ATOM 702 N N . GLY A 1 92 ? -10.374 5.701 -23.725 1.00 51.31 92 GLY A N 1
ATOM 703 C CA . GLY A 1 92 ? -10.041 5.691 -25.159 1.00 51.31 92 GLY A CA 1
ATOM 704 C C . GLY A 1 92 ? -8.758 6.407 -25.613 1.00 51.31 92 GLY A C 1
ATOM 705 O O . GLY A 1 92 ? -8.780 7.044 -26.666 1.00 51.31 92 GLY A O 1
ATOM 706 N N . GLY A 1 93 ? -7.661 6.318 -24.858 1.00 55.47 93 GLY A N 1
ATOM 707 C CA . GLY A 1 93 ? -6.364 6.897 -25.225 1.00 55.47 93 GLY A CA 1
ATOM 708 C C . GLY A 1 93 ? -5.364 5.842 -25.697 1.00 55.47 93 GLY A C 1
ATOM 709 O O . GLY A 1 93 ? -5.044 4.914 -24.971 1.00 55.47 93 GLY A O 1
ATOM 710 N N . ASP A 1 94 ? -4.887 6.002 -26.924 1.00 56.88 94 ASP A N 1
ATOM 711 C CA . ASP A 1 94 ? -3.936 5.169 -27.665 1.00 56.88 94 ASP A CA 1
ATOM 712 C C . ASP A 1 94 ? -2.682 4.718 -26.869 1.00 56.88 94 ASP A C 1
ATOM 714 O O . ASP A 1 94 ? -1.770 5.502 -26.615 1.00 56.88 94 ASP A O 1
ATOM 718 N N . GLY A 1 95 ? -2.632 3.431 -26.501 1.00 53.59 95 GLY A N 1
ATOM 719 C CA . GLY A 1 95 ? -1.423 2.586 -26.467 1.00 53.59 95 GLY A CA 1
ATOM 720 C C . GLY A 1 95 ? -0.299 2.872 -25.457 1.00 53.59 95 GLY A C 1
ATOM 721 O O . GLY A 1 95 ? 0.632 2.068 -25.369 1.00 53.59 95 GLY A O 1
ATOM 722 N N . GLY A 1 96 ? -0.340 3.966 -24.700 1.00 55.50 96 GLY A N 1
ATOM 723 C CA . GLY A 1 96 ? 0.644 4.277 -23.661 1.00 55.50 96 GLY A CA 1
ATOM 724 C C . GLY A 1 96 ? 0.146 3.838 -22.291 1.00 55.50 96 GLY A C 1
ATOM 725 O O . GLY A 1 96 ? -0.737 4.487 -21.750 1.00 55.50 96 GLY A O 1
ATOM 726 N N . GLY A 1 97 ? 0.701 2.758 -21.730 1.00 62.62 97 GLY A N 1
ATOM 727 C CA . GLY A 1 97 ? 0.344 2.314 -20.378 1.00 62.62 97 GLY A CA 1
ATOM 728 C C . GLY A 1 97 ? 0.477 3.452 -19.362 1.00 62.62 97 GLY A C 1
ATOM 729 O O . GLY A 1 97 ? 1.476 4.178 -19.381 1.00 62.62 97 GLY A O 1
ATOM 730 N N . ASP A 1 98 ? -0.533 3.609 -18.507 1.00 67.25 98 ASP A N 1
ATOM 731 C CA . ASP A 1 98 ? -0.590 4.667 -17.502 1.00 67.25 98 ASP A CA 1
ATOM 732 C C . ASP A 1 98 ? 0.693 4.681 -16.651 1.00 67.25 98 ASP A C 1
ATOM 734 O O . ASP A 1 98 ? 1.038 3.725 -15.955 1.00 67.25 98 ASP A O 1
ATOM 738 N N . ILE A 1 99 ? 1.426 5.798 -16.710 1.00 85.94 99 ILE A N 1
ATOM 739 C CA . ILE A 1 99 ? 2.669 5.996 -15.947 1.00 85.94 99 ILE A CA 1
ATOM 740 C C . ILE A 1 99 ? 2.358 6.146 -14.450 1.00 85.94 99 ILE A C 1
ATOM 742 O O . ILE A 1 99 ? 3.229 5.919 -13.616 1.00 85.94 99 ILE A O 1
ATOM 746 N N . PHE A 1 100 ? 1.122 6.501 -14.092 1.00 90.31 100 PHE A N 1
ATOM 747 C CA . PHE A 1 100 ? 0.659 6.671 -12.718 1.00 90.31 100 PHE A CA 1
ATOM 748 C C . PHE A 1 100 ? -0.457 5.688 -12.392 1.00 90.31 100 PHE A C 1
ATOM 750 O O . PHE A 1 100 ? -1.343 5.466 -13.205 1.00 90.31 100 PHE A O 1
ATOM 757 N N . ALA A 1 101 ? -0.457 5.182 -11.164 1.00 92.06 101 ALA A N 1
ATOM 758 C CA . ALA A 1 101 ? -1.523 4.337 -10.645 1.00 92.06 101 ALA A CA 1
ATOM 759 C C . ALA A 1 101 ? -2.029 4.866 -9.301 1.00 92.06 101 ALA A C 1
ATOM 761 O O . ALA A 1 101 ? -1.290 5.505 -8.537 1.00 92.06 101 ALA A O 1
ATOM 762 N N . VAL A 1 102 ? -3.300 4.583 -9.020 1.00 94.50 102 VAL A N 1
ATOM 763 C CA . VAL A 1 102 ? -3.947 4.874 -7.740 1.00 94.50 102 VAL A CA 1
ATOM 764 C C . VAL A 1 102 ? -4.127 3.570 -6.976 1.00 94.50 102 VAL A C 1
ATOM 766 O O . VAL A 1 102 ? -4.635 2.593 -7.510 1.00 94.50 102 VAL A O 1
ATOM 769 N N . TYR A 1 103 ? -3.759 3.565 -5.702 1.00 95.94 103 TYR A N 1
ATOM 770 C CA . TYR A 1 103 ? -3.848 2.417 -4.811 1.00 95.94 103 TYR A CA 1
ATOM 771 C C . TYR A 1 103 ? -4.733 2.757 -3.618 1.00 95.94 103 TYR A C 1
ATOM 773 O O . TYR A 1 103 ? -4.547 3.778 -2.955 1.00 95.94 103 TYR A O 1
ATOM 781 N N . ASN A 1 104 ? -5.678 1.878 -3.317 1.00 96.50 104 ASN A N 1
ATOM 782 C CA . ASN A 1 104 ? -6.426 1.871 -2.075 1.00 96.50 104 ASN A CA 1
ATOM 783 C C . ASN A 1 104 ? -5.629 1.085 -1.029 1.00 96.50 104 ASN A C 1
ATOM 785 O O . ASN A 1 104 ? -5.440 -0.123 -1.171 1.00 96.50 104 ASN A O 1
ATOM 789 N N . ILE A 1 105 ? -5.151 1.786 -0.001 1.00 96.44 105 ILE A N 1
ATOM 790 C CA . ILE A 1 105 ? -4.395 1.212 1.113 1.00 96.44 105 ILE A CA 1
ATOM 791 C C . ILE A 1 105 ? -5.381 0.998 2.260 1.00 96.44 105 ILE A C 1
ATOM 793 O O . ILE A 1 105 ? -5.908 1.951 2.835 1.00 96.44 105 ILE A O 1
ATOM 797 N N . ILE A 1 106 ? -5.658 -0.258 2.573 1.00 94.56 106 ILE A N 1
ATOM 798 C CA . ILE A 1 106 ? -6.631 -0.658 3.583 1.00 94.56 106 ILE A CA 1
ATOM 799 C C . ILE A 1 106 ? -5.858 -0.978 4.871 1.00 94.56 106 ILE A C 1
ATOM 801 O O . ILE A 1 106 ? -5.034 -1.898 4.873 1.00 94.56 106 ILE A O 1
ATOM 805 N N . PRO A 1 107 ? -6.068 -0.214 5.959 1.00 92.75 107 PRO A N 1
ATOM 806 C CA . PRO A 1 107 ? -5.425 -0.471 7.242 1.00 92.75 107 PRO A CA 1
ATOM 807 C C . PRO A 1 107 ? -5.791 -1.851 7.803 1.00 92.75 107 PRO A C 1
ATOM 809 O O . PRO A 1 107 ? -6.934 -2.282 7.630 1.00 92.75 107 PRO A O 1
ATOM 812 N N . PRO A 1 108 ? -4.873 -2.528 8.517 1.00 88.88 108 PRO A N 1
ATOM 813 C CA . PRO A 1 108 ? -5.227 -3.736 9.253 1.00 88.88 108 PRO A CA 1
ATOM 814 C C . PRO A 1 108 ? -6.327 -3.417 10.270 1.00 88.88 108 PRO A C 1
ATOM 816 O O . PRO A 1 108 ? -6.212 -2.452 11.024 1.00 88.88 108 PRO A O 1
ATOM 819 N N . CYS A 1 109 ? -7.386 -4.229 10.306 1.00 76.50 109 CYS A N 1
ATOM 820 C CA . CYS A 1 109 ? -8.414 -4.107 11.334 1.00 76.50 109 CYS A CA 1
ATOM 821 C C . CYS A 1 109 ? -7.778 -4.373 12.703 1.00 76.50 109 CYS A C 1
ATOM 823 O O . CYS A 1 109 ? -7.195 -5.435 12.924 1.00 76.50 109 CYS A O 1
ATOM 825 N N . GLU A 1 110 ? -7.878 -3.418 13.624 1.00 66.00 110 GLU A N 1
ATOM 826 C CA . GLU A 1 110 ? -7.410 -3.609 14.994 1.00 66.00 110 GLU A CA 1
ATOM 827 C C . GLU A 1 110 ? -8.402 -4.533 15.709 1.00 66.00 110 GLU A C 1
ATOM 829 O O . GLU A 1 110 ? -9.459 -4.113 16.179 1.00 66.00 110 GLU A O 1
ATOM 834 N N . GLU A 1 111 ? -8.100 -5.827 15.759 1.00 57.44 111 GLU A N 1
ATOM 835 C CA . GLU A 1 111 ? -8.753 -6.711 16.715 1.00 57.44 111 GLU A CA 1
ATOM 836 C C . GLU A 1 111 ? -8.084 -6.466 18.082 1.00 57.44 111 GLU A C 1
ATOM 838 O O . GLU A 1 111 ? -6.891 -6.733 18.221 1.00 57.44 111 GLU A O 1
ATOM 843 N N . ASN A 1 112 ? -8.860 -5.953 19.061 1.00 50.22 112 ASN A N 1
ATOM 844 C CA . ASN A 1 112 ? -8.559 -5.711 20.497 1.00 50.22 112 ASN A CA 1
ATOM 845 C C . ASN A 1 112 ? -8.333 -4.216 20.866 1.00 50.22 112 ASN A C 1
ATOM 847 O O . ASN A 1 112 ? -7.352 -3.611 20.462 1.00 50.22 112 ASN A O 1
ATOM 851 N N . CYS A 1 113 ? -9.222 -3.536 21.612 1.00 48.53 113 CYS A N 1
ATOM 852 C CA . CYS A 1 113 ? -9.466 -3.739 23.050 1.00 48.53 113 CYS A CA 1
ATOM 853 C C . CYS A 1 113 ? -10.932 -3.463 23.467 1.00 48.53 113 CYS A C 1
ATOM 855 O O . CYS A 1 113 ? -11.298 -2.335 23.784 1.00 48.53 113 CYS A O 1
ATOM 857 N N . GLN A 1 114 ? -11.762 -4.506 23.569 1.00 50.66 114 GLN A N 1
ATOM 858 C CA . GLN A 1 114 ? -13.025 -4.481 24.338 1.00 50.66 114 GLN A CA 1
ATOM 859 C C . GLN A 1 114 ? -12.923 -5.278 25.654 1.00 50.66 114 GLN A C 1
ATOM 861 O O . GLN A 1 114 ? -13.929 -5.688 26.229 1.00 50.66 114 GLN A O 1
ATOM 866 N N . LYS A 1 115 ? -11.712 -5.528 26.166 1.00 54.75 115 LYS A N 1
ATOM 867 C CA . LYS A 1 115 ? -11.498 -6.424 27.310 1.00 54.75 115 LYS A CA 1
ATOM 868 C C . LYS A 1 115 ? -11.107 -5.677 28.585 1.00 54.75 115 LYS A C 1
ATOM 870 O O . LYS A 1 115 ? -9.976 -5.839 29.021 1.00 54.75 115 LYS A O 1
ATOM 875 N N . ASN A 1 116 ? -12.032 -4.906 29.174 1.00 51.16 116 ASN A N 1
ATOM 876 C CA . ASN A 1 116 ? -12.039 -4.505 30.602 1.00 51.16 116 ASN A CA 1
ATOM 877 C C . ASN A 1 116 ? -13.033 -3.364 30.931 1.00 51.16 116 ASN A C 1
ATOM 879 O O . ASN A 1 116 ? -12.627 -2.329 31.442 1.00 51.16 116 ASN A O 1
ATOM 883 N N . MET A 1 117 ? -14.343 -3.549 30.726 1.00 54.28 117 MET A N 1
ATOM 884 C CA . MET A 1 117 ? -15.361 -2.774 31.477 1.00 54.28 117 MET A CA 1
ATOM 885 C C . MET A 1 117 ? -16.575 -3.624 31.887 1.00 54.28 117 MET A C 1
ATOM 887 O O . MET A 1 117 ? -17.705 -3.151 31.915 1.00 54.28 117 MET A O 1
ATOM 891 N N . SER A 1 118 ? -16.361 -4.895 32.232 1.00 57.91 118 SER A N 1
ATOM 892 C CA . SER A 1 118 ? -17.384 -5.697 32.913 1.00 57.91 118 SER A CA 1
ATOM 893 C C . SER A 1 118 ? -16.787 -6.334 34.165 1.00 57.91 118 SER A C 1
ATOM 895 O O . SER A 1 118 ? -16.367 -7.489 34.168 1.00 57.91 118 SER A O 1
ATOM 897 N N . GLY A 1 119 ? -16.706 -5.528 35.213 1.00 57.22 119 GLY A N 1
ATOM 898 C CA . GLY A 1 119 ? -16.454 -5.951 36.584 1.00 57.22 119 GLY A CA 1
ATOM 899 C C . GLY A 1 119 ? -17.192 -4.972 37.481 1.00 57.22 119 GLY A C 1
ATOM 900 O O . GLY A 1 119 ? -16.604 -3.981 37.903 1.00 57.22 119 GLY A O 1
ATOM 901 N N . SER A 1 120 ? -18.504 -5.193 37.595 1.00 52.59 120 SER A N 1
ATOM 902 C CA . SER A 1 120 ? -19.425 -4.516 38.515 1.00 52.59 120 SER A CA 1
ATOM 903 C C . SER A 1 120 ? -19.055 -4.741 39.975 1.00 52.59 120 SER A C 1
ATOM 905 O O . SER A 1 120 ? -18.460 -5.801 40.270 1.00 52.59 120 SER A O 1
#